Protein AF-S6UMX2-F1 (afdb_monomer_lite)

Organism: NCBI:txid1194404

pLDDT: mean 84.32, std 10.18, range [37.22, 97.81]

Secondary structure (DSSP, 8-state):
---PEEEEE-SSS-EEEEEES-SSS--EEEEEES---HHHHHHHHHHHHHHHTTS-TTTHHHHHHHHHHHHT-SS-EEEEETTTS---HHHHHHHHTT-EEEEE-TTSSEEEEEEEPTTSSEEEEEEEEEPP-SS-HHHHHHHHHHHHHHHHHHHHHHHHHHHHHHHHHHHHHTT-

Sequence (176 aa):
ARGQVVVEQMGPHAARVYRQLSDKEPLLLTGEVQQITEQLARATIYLLIDELVRFPVDEQPARLQALRIDKGFGFDMHLLALDQADLDDDQRRRIYEGDTVMALGKGGDSIRVLAGIVDTNWVLEIGPLYQMNPYPLHWLLLIALLGLCFIGLVVYLLVRRLERRVLELEAAATLI

Radius of gyration: 28.84 Å; chains: 1; bounding box: 64×44×90 Å

Foldseek 3Di:
DQQDWDWAAPDLAKIWTWTQPDPVDRDIDIDIGHGDDPVVVQVVVVVLLVVLVVDDPVCSQVVSVVCCVSVVPPWDKDKDQLVRPPDDPVRSVCQQVQHKDWDQDPVNQFIKIWHHRPPDRIIMIIDRHGRPDPDDVVVVVVVVVVVVVVVVVVVVVVVVVVVVVVVVVVVVVVVD

Structure (mmCIF, N/CA/C/O backbone):
data_AF-S6UMX2-F1
#
_entry.id   AF-S6UMX2-F1
#
loop_
_atom_site.group_PDB
_atom_site.id
_atom_site.type_symbol
_atom_site.label_atom_id
_atom_site.label_alt_id
_atom_site.label_comp_id
_atom_site.label_asym_id
_atom_site.label_entity_id
_atom_site.label_seq_id
_atom_site.pdbx_PDB_ins_code
_atom_site.Cartn_x
_atom_site.Cartn_y
_atom_site.Cartn_z
_atom_site.occupancy
_atom_site.B_iso_or_equiv
_atom_site.auth_seq_id
_atom_site.auth_comp_id
_atom_site.auth_asym_id
_atom_site.auth_atom_id
_atom_site.pdbx_PDB_model_num
ATOM 1 N N . ALA A 1 1 ? -20.836 14.382 -4.956 1.00 37.22 1 ALA A N 1
ATOM 2 C CA . ALA A 1 1 ? -19.676 14.150 -5.832 1.00 37.22 1 ALA A CA 1
ATOM 3 C C . ALA A 1 1 ? -18.559 13.599 -4.953 1.00 37.22 1 ALA A C 1
ATOM 5 O O . ALA A 1 1 ? -18.499 13.975 -3.791 1.00 37.22 1 ALA A O 1
ATOM 6 N N . ARG A 1 2 ? -17.789 12.596 -5.393 1.00 47.56 2 ARG A N 1
ATOM 7 C CA . ARG A 1 2 ? -16.783 11.971 -4.512 1.00 47.56 2 ARG A CA 1
ATOM 8 C C . ARG A 1 2 ? -15.580 12.905 -4.416 1.00 47.56 2 ARG A C 1
ATOM 10 O O . ARG A 1 2 ? -15.009 13.203 -5.456 1.00 47.56 2 ARG A O 1
ATOM 17 N N . GLY A 1 3 ? -15.213 13.331 -3.207 1.00 55.78 3 GLY A N 1
ATOM 18 C CA . GLY A 1 3 ? -13.970 14.057 -2.936 1.00 55.78 3 GLY A CA 1
ATOM 19 C C . GLY A 1 3 ? -12.772 13.219 -3.371 1.00 55.78 3 GLY A C 1
ATOM 20 O O . GLY A 1 3 ? -12.342 12.318 -2.650 1.00 55.78 3 GLY A O 1
ATOM 21 N N . GLN A 1 4 ? -12.302 13.462 -4.593 1.00 68.44 4 GLN A N 1
ATOM 22 C CA . GLN A 1 4 ? -11.241 12.692 -5.227 1.00 68.44 4 GLN A CA 1
ATOM 23 C C . GLN A 1 4 ? -9.931 12.973 -4.492 1.00 68.44 4 GLN A C 1
ATOM 25 O O . GLN A 1 4 ? -9.533 14.126 -4.327 1.00 68.44 4 GLN A O 1
ATOM 30 N N . VAL A 1 5 ? -9.283 11.911 -4.017 1.00 75.06 5 VAL A N 1
ATOM 31 C CA . VAL A 1 5 ? -7.899 11.993 -3.559 1.00 75.06 5 VAL A CA 1
ATOM 32 C C . VAL A 1 5 ? -7.032 11.972 -4.809 1.00 75.06 5 VAL A C 1
ATOM 34 O O . VAL A 1 5 ? -7.071 11.004 -5.568 1.00 75.06 5 VAL A O 1
ATOM 37 N N . VAL A 1 6 ? -6.286 13.046 -5.039 1.00 82.94 6 VAL A N 1
ATOM 38 C CA . VAL A 1 6 ? -5.332 13.136 -6.146 1.00 82.94 6 VAL A CA 1
ATOM 39 C C . VAL A 1 6 ? -3.945 12.899 -5.577 1.00 82.94 6 VAL A C 1
ATOM 41 O O . VAL A 1 6 ? -3.548 13.547 -4.611 1.00 82.94 6 VAL A O 1
ATOM 44 N N . VAL A 1 7 ? -3.221 11.951 -6.162 1.00 82.69 7 VAL A N 1
ATOM 45 C CA . VAL A 1 7 ? -1.855 11.620 -5.757 1.00 82.69 7 VAL A CA 1
ATOM 46 C C . VAL A 1 7 ? -0.917 12.002 -6.890 1.00 82.69 7 VAL A C 1
ATOM 48 O O . VAL A 1 7 ? -0.999 11.451 -7.986 1.00 82.69 7 VAL A O 1
ATOM 51 N N . GLU A 1 8 ? -0.030 12.948 -6.619 1.00 84.81 8 GLU A N 1
ATOM 52 C CA . GLU A 1 8 ? 1.032 13.377 -7.521 1.00 84.81 8 GLU A CA 1
ATOM 53 C C . GLU A 1 8 ? 2.348 12.725 -7.083 1.00 84.81 8 GLU A C 1
ATOM 55 O O . GLU A 1 8 ? 2.792 12.908 -5.950 1.00 84.81 8 GLU A O 1
ATOM 60 N N . GLN A 1 9 ? 2.978 11.935 -7.954 1.00 79.88 9 GLN A N 1
ATOM 61 C CA . GLN A 1 9 ? 4.290 11.354 -7.658 1.00 79.88 9 GLN A CA 1
ATOM 62 C C . GLN A 1 9 ? 5.383 12.406 -7.868 1.00 79.88 9 GLN A C 1
ATOM 64 O O . GLN A 1 9 ? 5.554 12.921 -8.968 1.00 79.88 9 GLN A O 1
ATOM 69 N N . MET A 1 10 ? 6.138 12.688 -6.808 1.00 79.50 10 MET A N 1
ATOM 70 C CA . MET A 1 10 ? 7.249 13.648 -6.799 1.00 79.50 10 MET A CA 1
ATOM 71 C C . MET A 1 10 ? 8.611 12.965 -7.020 1.00 79.50 10 MET A C 1
ATOM 73 O O . MET A 1 10 ? 9.604 13.630 -7.304 1.00 79.50 10 MET A O 1
ATOM 77 N N . GLY A 1 11 ? 8.677 11.637 -6.880 1.00 73.12 11 GLY A N 1
ATOM 78 C CA . GLY A 1 11 ? 9.881 10.827 -7.065 1.00 73.12 11 GLY A CA 1
ATOM 79 C C . GLY A 1 11 ? 9.603 9.333 -6.846 1.00 73.12 11 GLY A C 1
ATOM 80 O O . GLY A 1 11 ? 8.448 8.958 -6.660 1.00 73.12 11 GLY A O 1
ATOM 81 N N . PRO A 1 12 ? 10.637 8.467 -6.808 1.00 68.56 12 PRO A N 1
ATOM 82 C CA . PRO A 1 12 ? 10.462 7.010 -6.708 1.00 68.56 12 PRO A CA 1
ATOM 83 C C . PRO A 1 12 ? 9.695 6.544 -5.461 1.00 68.56 12 PRO A C 1
ATOM 85 O O . PRO A 1 12 ? 9.024 5.516 -5.493 1.00 68.56 12 PRO A O 1
ATOM 88 N N . HIS A 1 13 ? 9.802 7.298 -4.362 1.00 69.81 13 HIS A N 1
ATOM 89 C CA . HIS A 1 13 ? 9.162 6.990 -3.077 1.00 69.81 13 HIS A CA 1
ATOM 90 C C . HIS A 1 13 ? 8.400 8.178 -2.480 1.00 69.81 13 HIS A C 1
ATOM 92 O O . HIS A 1 13 ? 7.850 8.055 -1.387 1.00 69.81 13 HIS A O 1
ATOM 98 N N . ALA A 1 14 ? 8.363 9.305 -3.195 1.00 79.38 14 ALA A N 1
ATOM 99 C CA . ALA A 1 14 ? 7.775 10.543 -2.718 1.00 79.38 14 ALA A CA 1
ATOM 100 C C . ALA A 1 14 ? 6.485 10.852 -3.477 1.00 79.38 14 ALA A C 1
ATOM 102 O O . ALA A 1 14 ? 6.454 10.814 -4.709 1.00 79.38 14 ALA A O 1
ATOM 103 N N . ALA A 1 15 ? 5.433 11.200 -2.749 1.00 83.00 15 ALA A N 1
ATOM 104 C CA . ALA A 1 15 ? 4.148 11.571 -3.309 1.00 83.00 15 ALA A CA 1
ATOM 105 C C . ALA A 1 15 ? 3.546 12.750 -2.548 1.00 83.00 15 ALA A C 1
ATOM 107 O O . ALA A 1 15 ? 3.663 12.850 -1.327 1.00 83.00 15 ALA A O 1
ATOM 108 N N . ARG A 1 16 ? 2.858 13.628 -3.269 1.00 87.00 16 ARG A N 1
ATOM 109 C CA . ARG A 1 16 ? 2.015 14.665 -2.695 1.00 87.00 16 ARG A CA 1
ATOM 110 C C . ARG A 1 16 ? 0.559 14.259 -2.869 1.00 87.00 16 ARG A C 1
ATOM 112 O O . ARG A 1 16 ? 0.119 13.900 -3.957 1.00 87.00 16 ARG A O 1
ATOM 119 N N . VAL A 1 17 ? -0.172 14.259 -1.767 1.00 87.06 17 VAL A N 1
ATOM 120 C CA . VAL A 1 17 ? -1.557 13.811 -1.687 1.00 87.06 17 VAL A CA 1
ATOM 121 C C . VAL A 1 17 ? -2.433 15.029 -1.467 1.00 87.06 17 VAL A C 1
ATOM 123 O O . VAL A 1 17 ? -2.252 15.760 -0.495 1.00 87.06 17 VAL A O 1
ATOM 126 N N . TYR A 1 18 ? -3.400 15.221 -2.352 1.00 87.94 18 TYR A N 1
ATOM 127 C CA . TYR A 1 18 ? -4.389 16.282 -2.275 1.00 87.94 18 TYR A CA 1
ATOM 128 C C . TYR A 1 18 ? -5.759 15.690 -1.980 1.00 87.94 18 TYR A C 1
ATOM 130 O O . TYR A 1 18 ? -6.193 14.739 -2.633 1.00 87.94 18 TYR A O 1
ATOM 138 N N . ARG A 1 19 ? -6.468 16.277 -1.019 1.00 85.06 19 ARG A N 1
ATOM 139 C CA . ARG A 1 19 ? -7.858 15.937 -0.725 1.00 85.06 19 ARG A CA 1
ATOM 140 C C . ARG A 1 19 ? -8.684 17.200 -0.564 1.00 85.06 19 ARG A C 1
ATOM 142 O O . ARG A 1 19 ? -8.399 18.033 0.292 1.00 85.06 19 ARG A O 1
ATOM 149 N N . GLN A 1 20 ? -9.748 17.303 -1.348 1.00 83.62 20 GLN A N 1
ATOM 150 C CA . GLN A 1 20 ? -10.732 18.364 -1.186 1.00 83.62 20 GLN A CA 1
ATOM 151 C C . GLN A 1 20 ? -11.613 18.094 0.039 1.00 83.62 20 GLN A C 1
ATOM 153 O O . GLN A 1 20 ? -12.141 16.991 0.203 1.00 83.62 20 GLN A O 1
ATOM 158 N N . LEU A 1 21 ? -11.746 19.096 0.911 1.00 79.62 21 LEU A N 1
ATOM 159 C CA . LEU A 1 21 ? -12.552 19.005 2.134 1.00 79.62 21 LEU A CA 1
ATOM 160 C C . LEU A 1 21 ? -14.033 19.304 1.900 1.00 79.62 21 LEU A C 1
ATOM 162 O O . LEU A 1 21 ? -14.888 18.747 2.584 1.00 79.62 21 LEU A O 1
ATOM 166 N N . SER A 1 22 ? -14.338 20.187 0.953 1.00 73.44 22 SER A N 1
ATOM 167 C CA . SER A 1 22 ? -15.698 20.636 0.677 1.00 73.44 22 SER A CA 1
ATOM 168 C C . SER A 1 22 ? -15.877 20.914 -0.810 1.00 73.44 22 SER A C 1
ATOM 170 O O . SER A 1 22 ? -15.015 21.520 -1.441 1.00 73.44 22 SER A O 1
ATOM 172 N N . ASP A 1 23 ? -17.026 20.523 -1.361 1.00 71.69 23 ASP A N 1
ATOM 173 C CA . ASP A 1 23 ? -17.427 20.909 -2.722 1.00 71.69 23 ASP A CA 1
ATOM 174 C C . ASP A 1 23 ? -17.759 22.415 -2.803 1.00 71.69 23 ASP A C 1
ATOM 176 O O . ASP A 1 23 ? -17.776 22.991 -3.888 1.00 71.69 23 ASP A O 1
ATOM 180 N N . LYS A 1 24 ? -18.044 23.059 -1.658 1.00 72.94 24 LYS A N 1
ATOM 181 C CA . LYS A 1 24 ? -18.497 24.459 -1.584 1.00 72.94 24 LYS A CA 1
ATOM 182 C C . LYS A 1 24 ? -17.366 25.464 -1.393 1.00 72.94 24 LYS A C 1
ATOM 184 O O . LYS A 1 24 ? -17.514 26.615 -1.787 1.00 72.94 24 LYS A O 1
ATOM 189 N N . GLU A 1 25 ? -16.262 25.044 -0.785 1.00 74.56 25 GLU A N 1
ATOM 190 C CA . GLU A 1 25 ? -15.112 25.902 -0.508 1.00 74.56 25 GLU A CA 1
ATOM 191 C C . GLU A 1 25 ? -13.845 25.229 -1.043 1.00 74.56 25 GLU A C 1
ATOM 193 O O . GLU A 1 25 ? -13.663 24.031 -0.814 1.00 74.56 25 GLU A O 1
ATOM 198 N N . PRO A 1 26 ? -12.946 25.958 -1.729 1.00 75.00 26 PRO A N 1
ATOM 199 C CA . PRO A 1 26 ? -11.743 25.392 -2.338 1.00 75.00 26 PRO A CA 1
ATOM 200 C C . PRO A 1 26 ? -10.645 25.103 -1.294 1.00 75.00 26 PRO A C 1
ATOM 202 O O . PRO A 1 26 ? -9.480 25.441 -1.494 1.00 75.00 26 PRO A O 1
ATOM 205 N N . LEU A 1 27 ? -11.000 24.500 -0.155 1.00 81.38 27 LEU A N 1
ATOM 206 C CA . LEU A 1 27 ? -10.036 24.054 0.845 1.00 81.38 27 LEU A CA 1
ATOM 207 C C . LEU A 1 27 ? -9.506 22.667 0.472 1.00 81.38 27 LEU A C 1
ATOM 209 O O . LEU A 1 27 ? -10.247 21.678 0.418 1.00 81.38 27 LEU A O 1
ATOM 213 N N . LEU A 1 28 ? -8.195 22.614 0.245 1.00 84.62 28 LEU A N 1
ATOM 214 C CA . LEU A 1 28 ? -7.440 21.402 -0.044 1.00 84.62 28 LEU A CA 1
ATOM 215 C C . LEU A 1 28 ? -6.559 21.050 1.155 1.00 84.62 28 LEU A C 1
ATOM 217 O O . LEU A 1 28 ? -5.717 21.843 1.574 1.00 84.62 28 LEU A O 1
ATOM 221 N N . LEU A 1 29 ? -6.708 19.832 1.667 1.00 87.44 29 LEU A N 1
ATOM 222 C CA . LEU A 1 29 ? -5.677 19.212 2.487 1.00 87.44 29 LEU A CA 1
ATOM 223 C C . LEU A 1 29 ? -4.575 18.713 1.564 1.00 87.44 29 LEU A C 1
ATOM 225 O O . LEU A 1 29 ? -4.839 17.942 0.642 1.00 87.44 29 LEU A O 1
ATOM 229 N N . THR A 1 30 ? -3.352 19.156 1.832 1.00 88.06 30 THR A N 1
ATOM 230 C CA . THR A 1 30 ? -2.154 18.691 1.135 1.00 88.06 30 THR A CA 1
ATOM 231 C C . THR A 1 30 ? -1.270 17.969 2.137 1.00 88.06 30 THR A C 1
ATOM 233 O O . THR A 1 30 ? -0.948 18.521 3.186 1.00 88.06 30 THR A O 1
ATOM 236 N N . GLY A 1 31 ? -0.894 16.737 1.821 1.00 86.88 31 GLY A N 1
ATOM 237 C CA . GLY A 1 31 ? 0.080 15.960 2.576 1.00 86.88 31 GLY A CA 1
ATOM 238 C C . GLY A 1 31 ? 1.257 15.600 1.685 1.00 86.88 31 GLY A C 1
ATOM 239 O O . GLY A 1 31 ? 1.067 15.233 0.529 1.00 86.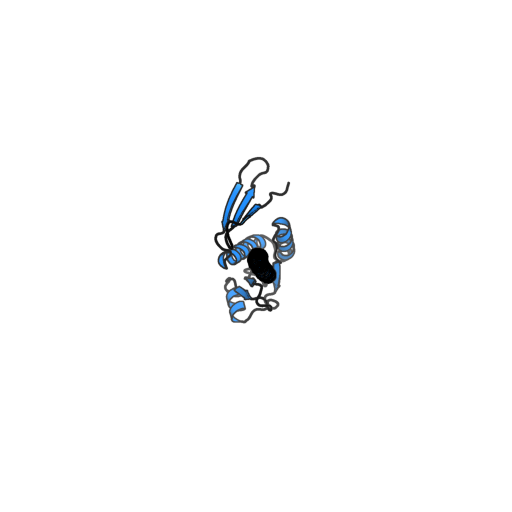88 31 GLY A O 1
ATOM 240 N N . GLU A 1 32 ? 2.470 15.688 2.214 1.00 84.94 32 GLU A N 1
ATOM 241 C CA . GLU A 1 32 ? 3.664 15.190 1.537 1.00 84.94 32 GLU A CA 1
ATOM 242 C C . GLU A 1 32 ? 4.122 13.901 2.203 1.00 84.94 32 GLU A C 1
ATOM 244 O O . GLU A 1 32 ? 4.384 13.854 3.403 1.00 84.94 32 GLU A O 1
ATOM 249 N N . VAL A 1 33 ? 4.224 12.847 1.406 1.00 82.81 33 VAL A N 1
ATOM 250 C CA . VAL A 1 33 ? 4.772 11.559 1.806 1.00 82.81 33 VAL A CA 1
ATOM 251 C C . VAL A 1 33 ? 6.141 11.465 1.156 1.00 82.81 33 VAL A C 1
ATOM 253 O O . VAL A 1 33 ? 6.229 11.324 -0.056 1.00 82.81 33 VAL A O 1
ATOM 256 N N . GLN A 1 34 ? 7.215 11.586 1.935 1.00 74.19 34 GLN A N 1
ATOM 257 C CA . GLN A 1 34 ? 8.584 11.517 1.400 1.00 74.19 34 GLN A CA 1
ATOM 258 C C . GLN A 1 34 ? 9.021 10.077 1.107 1.00 74.19 34 GLN A C 1
ATOM 260 O O . GLN A 1 34 ? 9.791 9.838 0.179 1.00 74.19 34 GLN A O 1
ATOM 265 N N . GLN A 1 35 ? 8.530 9.130 1.909 1.00 72.44 35 GLN A N 1
ATOM 266 C CA . GLN A 1 35 ? 8.800 7.708 1.769 1.00 72.44 35 GLN A CA 1
ATOM 267 C C . GLN A 1 35 ? 7.634 6.900 2.346 1.00 72.44 35 GLN A C 1
ATOM 269 O O . GLN A 1 35 ? 7.102 7.230 3.408 1.00 72.44 35 GLN A O 1
ATOM 274 N N . ILE A 1 36 ? 7.265 5.811 1.671 1.00 72.06 36 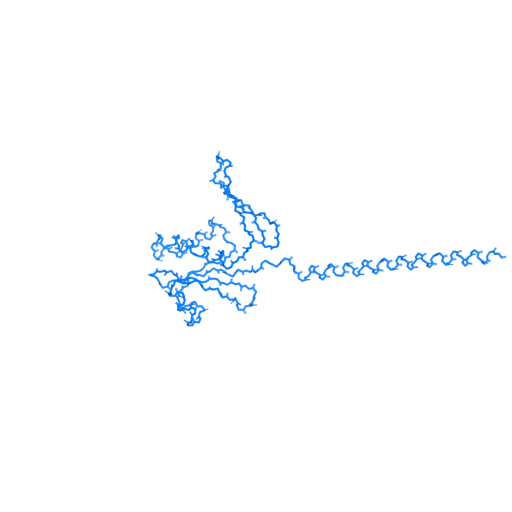ILE A N 1
ATOM 275 C CA . ILE A 1 36 ? 6.380 4.790 2.237 1.00 72.06 36 ILE A CA 1
ATOM 276 C C . ILE A 1 36 ? 7.228 3.932 3.181 1.00 72.06 36 ILE A C 1
ATOM 278 O O . ILE A 1 36 ? 8.099 3.184 2.740 1.00 72.06 36 ILE A O 1
ATOM 282 N N . THR A 1 37 ? 7.016 4.092 4.485 1.00 78.06 37 THR A N 1
ATOM 283 C CA . THR A 1 37 ? 7.779 3.414 5.545 1.00 78.06 37 THR A CA 1
ATOM 284 C C . THR A 1 37 ? 6.881 2.493 6.366 1.00 78.06 37 THR A C 1
ATOM 286 O O . THR A 1 37 ? 5.654 2.601 6.317 1.00 78.06 37 THR A O 1
ATOM 289 N N . GLU A 1 38 ? 7.488 1.630 7.187 1.00 82.50 38 GLU A N 1
ATOM 290 C CA . GLU A 1 38 ? 6.765 0.883 8.229 1.00 82.50 38 GLU A CA 1
ATOM 291 C C . GLU A 1 38 ? 5.900 1.819 9.084 1.00 82.50 38 GLU A C 1
ATOM 293 O O . GLU A 1 38 ? 4.762 1.491 9.399 1.00 82.50 38 GLU A O 1
ATOM 298 N N . GLN A 1 39 ? 6.408 3.009 9.413 1.00 84.69 39 GLN A N 1
ATOM 299 C CA . GLN A 1 39 ? 5.704 3.969 10.264 1.00 84.69 39 GLN A CA 1
ATOM 300 C C . GLN A 1 39 ? 4.384 4.431 9.645 1.00 84.69 39 GLN A C 1
ATOM 302 O O . GLN A 1 39 ? 3.403 4.603 10.362 1.00 84.69 39 GLN A O 1
ATOM 307 N N . LEU A 1 40 ? 4.324 4.573 8.317 1.00 86.19 40 LEU A N 1
ATOM 308 C CA . LEU A 1 40 ? 3.077 4.900 7.629 1.00 86.19 40 LEU A CA 1
ATOM 309 C C . LEU A 1 40 ? 2.069 3.749 7.728 1.00 86.19 40 LEU A C 1
ATOM 311 O O . LEU A 1 40 ? 0.891 3.988 7.995 1.00 86.19 40 LEU A O 1
ATOM 315 N N . ALA A 1 41 ? 2.520 2.506 7.550 1.00 86.06 41 ALA A N 1
ATOM 316 C CA . ALA A 1 41 ? 1.651 1.339 7.672 1.00 86.06 41 ALA A CA 1
ATOM 317 C C . ALA A 1 41 ? 1.155 1.152 9.117 1.00 86.06 41 ALA A C 1
ATOM 319 O O . ALA A 1 41 ? -0.038 0.951 9.337 1.00 86.06 41 ALA A O 1
ATOM 320 N N . ARG A 1 42 ? 2.046 1.330 10.099 1.00 87.94 42 ARG A N 1
ATOM 321 C CA . ARG A 1 42 ? 1.750 1.334 11.538 1.00 87.94 42 ARG A CA 1
ATOM 322 C C . ARG A 1 42 ? 0.746 2.429 11.913 1.00 87.94 42 ARG A C 1
ATOM 324 O O . ARG A 1 42 ? -0.238 2.167 12.594 1.00 87.94 42 ARG A O 1
ATOM 331 N N . ALA A 1 43 ? 0.943 3.654 11.434 1.00 89.88 43 ALA A N 1
ATOM 332 C CA . ALA A 1 43 ? -0.011 4.737 11.662 1.00 89.88 43 ALA A CA 1
ATOM 333 C C . ALA A 1 43 ? -1.374 4.430 11.024 1.00 89.88 43 ALA A C 1
ATOM 335 O O . ALA A 1 43 ? -2.411 4.643 11.645 1.00 89.88 43 ALA A O 1
ATOM 336 N N . THR A 1 44 ? -1.376 3.881 9.805 1.00 90.81 44 THR A N 1
ATOM 337 C CA . THR A 1 44 ? -2.609 3.517 9.094 1.00 90.81 44 THR A CA 1
ATOM 338 C C . THR A 1 44 ? -3.396 2.458 9.858 1.00 90.81 44 THR A C 1
ATOM 340 O O . THR A 1 44 ? -4.594 2.633 10.064 1.00 90.81 44 THR A O 1
ATOM 343 N N . ILE A 1 45 ? -2.739 1.388 10.317 1.00 91.75 45 ILE A N 1
ATOM 344 C CA . ILE A 1 45 ? -3.422 0.320 11.048 1.00 91.75 45 ILE A CA 1
ATOM 345 C C . ILE A 1 45 ? -3.953 0.810 12.400 1.00 91.75 45 ILE A C 1
ATOM 347 O O . ILE A 1 45 ? -5.083 0.486 12.744 1.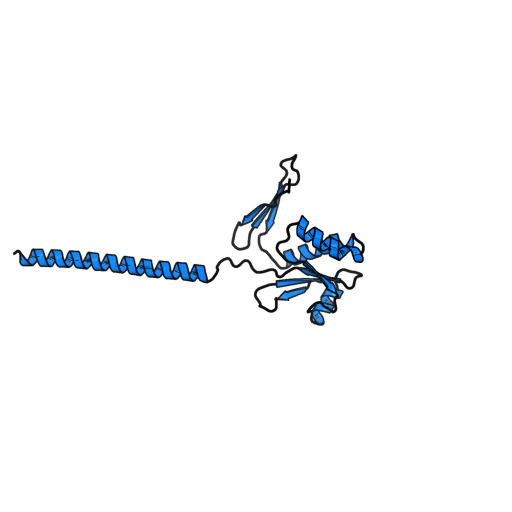00 91.75 45 ILE A O 1
ATOM 351 N N . TYR A 1 46 ? -3.223 1.674 13.116 1.00 91.44 46 TYR A N 1
ATOM 352 C CA . TYR A 1 46 ? -3.730 2.264 14.358 1.00 91.44 46 TYR A CA 1
ATOM 353 C C . TYR A 1 46 ? -4.946 3.164 14.140 1.00 91.44 46 TYR A C 1
ATOM 355 O O . TYR A 1 46 ? -5.896 3.087 14.912 1.00 91.44 46 TYR A O 1
ATOM 363 N N . LEU A 1 47 ? -4.962 3.973 13.077 1.00 92.75 47 LEU A N 1
ATOM 364 C CA . LEU A 1 47 ? -6.133 4.787 12.736 1.00 92.75 47 LEU A CA 1
ATOM 365 C C . LEU A 1 47 ? -7.345 3.924 12.360 1.00 92.75 47 LEU A C 1
ATOM 367 O O . LEU A 1 47 ? -8.473 4.273 12.695 1.00 92.75 47 LEU A O 1
ATOM 371 N N . LEU A 1 48 ? -7.124 2.795 11.681 1.00 93.38 48 LEU A N 1
ATOM 372 C CA . LEU A 1 48 ? -8.189 1.837 11.384 1.00 93.38 48 LEU A CA 1
ATOM 373 C C . LEU A 1 48 ? -8.730 1.194 12.664 1.00 93.38 48 LEU A C 1
ATOM 375 O O . LEU A 1 48 ? -9.943 1.109 12.824 1.00 93.38 48 LEU A O 1
ATOM 379 N N . ILE A 1 49 ? -7.854 0.783 13.584 1.00 92.75 49 ILE A N 1
ATOM 380 C CA . ILE A 1 49 ? -8.260 0.219 14.878 1.00 92.75 49 ILE A CA 1
ATOM 381 C C . ILE A 1 49 ? -9.047 1.250 15.694 1.00 92.75 49 ILE A C 1
ATOM 383 O O . ILE A 1 49 ? -10.117 0.918 16.196 1.00 92.75 49 ILE A O 1
ATOM 387 N N . ASP A 1 50 ? -8.574 2.497 15.780 1.00 92.75 50 ASP A N 1
ATOM 388 C CA . ASP A 1 50 ? -9.269 3.571 16.503 1.00 92.75 50 ASP A CA 1
ATOM 389 C C . ASP A 1 50 ? -10.672 3.845 15.939 1.00 92.75 50 ASP A C 1
ATOM 391 O O . ASP A 1 50 ? -11.607 4.131 16.686 1.00 92.75 50 ASP A O 1
ATOM 395 N N . GLU A 1 51 ? -10.852 3.717 14.624 1.00 92.31 51 GLU A N 1
ATOM 396 C CA . GLU A 1 51 ? -12.172 3.825 14.002 1.00 92.31 51 GLU A CA 1
ATOM 397 C C . GLU A 1 51 ? -13.049 2.593 14.289 1.00 92.31 51 GLU A C 1
ATOM 399 O O . GLU A 1 51 ? -14.247 2.739 14.525 1.00 92.31 51 GLU A O 1
ATOM 404 N N . LEU A 1 52 ? -12.481 1.382 14.301 1.00 92.19 52 LEU A N 1
ATOM 405 C CA . LEU A 1 52 ? -13.224 0.138 14.542 1.00 92.19 52 LEU A CA 1
ATOM 406 C C . LEU A 1 52 ? -13.683 -0.016 15.996 1.00 92.19 52 LEU A C 1
ATOM 408 O O . LEU A 1 52 ? -14.811 -0.446 16.228 1.00 92.19 52 LEU A O 1
ATOM 412 N N . VAL A 1 53 ? -12.849 0.363 16.969 1.00 92.12 53 VAL A N 1
ATOM 413 C CA . VAL A 1 53 ? -13.141 0.238 18.413 1.00 92.12 53 VAL A CA 1
ATOM 414 C C . VAL A 1 53 ? -14.333 1.104 18.845 1.00 92.12 53 VAL A C 1
ATOM 416 O O . VAL A 1 53 ? -14.957 0.846 19.871 1.00 92.12 53 VAL A O 1
ATOM 419 N N . ARG A 1 54 ? -14.725 2.093 18.033 1.00 92.38 54 ARG A N 1
ATOM 420 C CA . ARG A 1 54 ? -15.935 2.908 18.252 1.00 92.38 54 ARG A CA 1
ATOM 421 C C . ARG A 1 54 ? -17.237 2.122 18.074 1.00 92.38 54 ARG A C 1
ATOM 423 O O . ARG A 1 54 ? -18.294 2.636 18.437 1.00 92.38 54 ARG A O 1
ATOM 430 N N . PHE A 1 55 ? -17.171 0.918 17.508 1.00 92.06 55 PHE A N 1
ATOM 431 C CA . PHE A 1 55 ? -18.321 0.073 17.206 1.00 92.06 55 PHE A CA 1
ATOM 432 C C . PHE A 1 55 ? -18.277 -1.249 17.992 1.00 92.06 55 PHE A C 1
ATOM 434 O O . PHE A 1 55 ? -17.190 -1.745 18.314 1.00 92.06 55 PHE A O 1
ATOM 441 N N . PRO A 1 56 ? -19.447 -1.856 18.266 1.00 91.94 56 PRO A N 1
ATOM 442 C CA . PRO A 1 56 ? -19.536 -3.201 18.827 1.00 91.94 56 PRO A CA 1
ATOM 443 C C . PRO A 1 56 ? -18.745 -4.233 18.012 1.00 91.94 56 PRO A C 1
ATOM 445 O O . PRO A 1 56 ? -18.668 -4.150 16.785 1.00 91.94 56 PRO A O 1
ATOM 448 N N . VAL A 1 57 ? -18.157 -5.217 18.699 1.00 89.44 57 VAL A N 1
ATOM 449 C CA . VAL A 1 57 ? -17.227 -6.211 18.124 1.00 89.44 57 VAL A CA 1
ATOM 450 C C . VAL A 1 57 ? -17.843 -7.010 16.969 1.00 89.44 57 VAL A C 1
ATOM 452 O O . VAL A 1 57 ? -17.151 -7.359 16.015 1.00 89.44 57 VAL A O 1
ATOM 455 N N . ASP A 1 58 ? -19.142 -7.281 17.033 1.00 91.12 58 ASP A N 1
ATOM 456 C CA . ASP A 1 58 ? -19.923 -7.983 16.014 1.00 91.12 58 ASP A CA 1
ATOM 457 C C . ASP A 1 58 ? -20.131 -7.160 14.732 1.00 91.12 58 ASP A C 1
ATOM 459 O O . ASP A 1 58 ? -20.245 -7.729 13.645 1.00 91.12 58 ASP A O 1
ATOM 463 N N . GLU A 1 59 ? -20.105 -5.829 14.825 1.00 93.25 59 GLU A N 1
ATOM 464 C CA . GLU A 1 59 ? -20.240 -4.935 13.672 1.00 93.25 59 GLU A CA 1
ATOM 465 C C . GLU A 1 59 ? -18.899 -4.652 12.974 1.00 93.25 59 GLU A C 1
ATOM 467 O O . GLU A 1 59 ? -18.874 -4.317 11.783 1.00 93.25 59 GLU A O 1
ATOM 472 N N . GLN A 1 60 ? -17.771 -4.807 13.678 1.00 92.38 60 GLN A N 1
ATOM 473 C CA . GLN A 1 60 ? -16.436 -4.437 13.186 1.00 92.38 60 GLN A CA 1
ATOM 474 C C . GLN A 1 60 ? -16.074 -5.032 11.810 1.00 92.38 60 GLN A C 1
ATOM 476 O O . GLN A 1 60 ? -15.579 -4.276 10.967 1.00 92.38 60 GLN A O 1
ATOM 481 N N . PRO A 1 61 ? -16.360 -6.313 11.490 1.00 91.88 61 PRO A N 1
ATOM 482 C CA . PRO A 1 61 ? -16.071 -6.864 10.162 1.00 91.88 61 PRO A CA 1
ATOM 483 C C . PRO A 1 61 ? -16.812 -6.152 9.028 1.00 91.88 61 PRO A C 1
ATOM 485 O O . PRO A 1 61 ? -16.222 -5.849 7.987 1.00 91.88 61 PRO A O 1
ATOM 488 N N . ALA A 1 62 ? -18.093 -5.834 9.229 1.00 92.56 62 ALA A N 1
ATOM 489 C CA . ALA A 1 62 ? -18.885 -5.117 8.236 1.00 92.56 62 ALA A CA 1
ATOM 490 C C . ALA A 1 62 ? -18.398 -3.667 8.083 1.00 92.56 62 ALA A C 1
ATOM 492 O O . ALA A 1 62 ? -18.303 -3.147 6.966 1.00 92.56 62 ALA A O 1
ATOM 493 N N . ARG A 1 63 ? -18.024 -3.024 9.197 1.00 93.06 63 ARG A N 1
ATOM 494 C CA . ARG A 1 63 ? -17.462 -1.665 9.213 1.00 93.06 63 ARG A CA 1
ATOM 495 C C . ARG A 1 63 ? -16.115 -1.587 8.499 1.00 93.06 63 ARG A C 1
ATOM 497 O O . ARG A 1 63 ? -15.915 -0.663 7.713 1.00 93.06 63 ARG A O 1
ATOM 504 N N . LEU A 1 64 ? -15.230 -2.566 8.690 1.00 94.25 64 LEU A N 1
ATOM 505 C CA . LEU A 1 64 ? -13.941 -2.623 7.997 1.00 94.25 64 LEU A CA 1
ATOM 506 C C . LEU A 1 64 ? -14.119 -2.712 6.476 1.00 94.25 64 LEU A C 1
ATOM 508 O O . LEU A 1 64 ? -13.459 -1.992 5.725 1.00 94.25 64 LEU A O 1
ATOM 512 N N . GLN A 1 65 ? -15.051 -3.547 6.007 1.00 92.25 65 GLN A N 1
ATOM 513 C CA . GLN A 1 65 ? -15.353 -3.646 4.577 1.00 92.25 65 GLN A CA 1
ATOM 514 C C . GLN A 1 65 ? -15.930 -2.340 4.020 1.00 92.25 65 GLN A C 1
ATOM 516 O O . GLN A 1 65 ? -15.533 -1.905 2.936 1.00 92.25 65 GLN A O 1
ATOM 521 N N . ALA A 1 66 ? -16.823 -1.685 4.768 1.00 92.31 66 ALA A N 1
ATOM 522 C CA . ALA A 1 66 ? -17.358 -0.383 4.390 1.00 92.31 66 ALA A CA 1
ATOM 523 C C . ALA A 1 66 ? -16.250 0.680 4.301 1.00 92.31 66 ALA A C 1
ATOM 525 O O . ALA A 1 66 ? -16.204 1.422 3.321 1.00 92.31 66 ALA A O 1
ATOM 526 N N . LEU A 1 67 ? -15.317 0.709 5.260 1.00 92.25 67 LEU A N 1
ATOM 527 C CA . LEU A 1 67 ? -14.151 1.600 5.249 1.00 92.25 67 LEU A CA 1
ATOM 528 C C . LEU A 1 67 ? -13.248 1.351 4.040 1.00 92.25 67 LEU A C 1
ATOM 530 O O . LEU A 1 67 ? -12.820 2.312 3.401 1.00 92.25 67 LEU A O 1
ATOM 534 N N . ARG A 1 68 ? -13.006 0.082 3.681 1.00 90.31 68 ARG A N 1
ATOM 535 C CA . ARG A 1 68 ? -12.239 -0.283 2.479 1.00 90.31 68 ARG A CA 1
ATOM 536 C C . ARG A 1 68 ? -12.808 0.378 1.229 1.00 90.31 68 ARG A C 1
ATOM 538 O O . ARG A 1 68 ? -12.068 0.987 0.459 1.00 90.31 68 ARG A O 1
ATOM 545 N N . ILE A 1 69 ? -14.126 0.277 1.056 1.00 88.44 69 ILE A N 1
ATOM 546 C CA . ILE A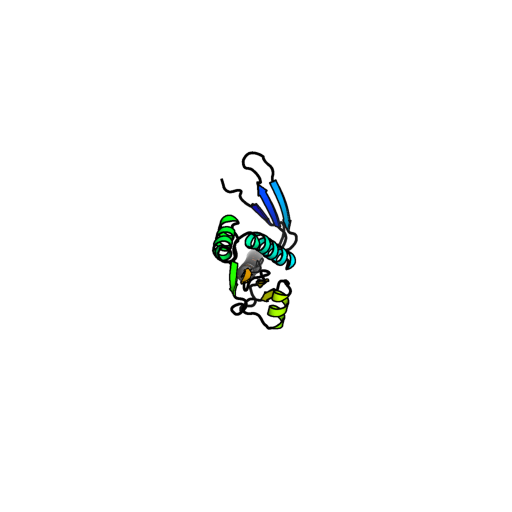 1 69 ? -14.836 0.778 -0.124 1.00 88.44 69 ILE A CA 1
ATOM 547 C C . ILE A 1 69 ? -14.953 2.307 -0.093 1.00 88.44 69 ILE A C 1
ATOM 549 O O . ILE A 1 69 ? -14.680 2.956 -1.100 1.00 88.44 69 ILE A O 1
ATOM 553 N N . ASP A 1 70 ? -15.338 2.888 1.047 1.00 88.06 70 ASP A N 1
ATOM 554 C CA . ASP A 1 70 ? -15.546 4.334 1.197 1.00 88.06 70 ASP A CA 1
ATOM 555 C C . ASP A 1 70 ? -14.243 5.124 1.037 1.00 88.06 70 ASP A C 1
ATOM 557 O O . ASP A 1 70 ? -14.203 6.145 0.347 1.00 88.06 70 ASP A O 1
ATOM 561 N N . LYS A 1 71 ? -13.154 4.640 1.646 1.00 86.19 71 LYS A N 1
ATOM 562 C CA . LYS A 1 71 ? -11.842 5.297 1.580 1.00 86.19 71 LYS A CA 1
ATOM 563 C C . LYS A 1 71 ? -11.028 4.908 0.350 1.00 86.19 71 LYS A C 1
ATOM 565 O O . LYS A 1 71 ? -10.029 5.567 0.077 1.00 86.19 71 LYS A O 1
ATOM 570 N N . GLY A 1 72 ? -11.464 3.899 -0.406 1.00 84.62 72 GLY A N 1
ATOM 571 C CA . GLY A 1 72 ? -10.798 3.462 -1.631 1.00 84.62 72 GLY A CA 1
ATOM 572 C C . GLY A 1 72 ? -9.424 2.847 -1.376 1.00 84.62 72 GLY A C 1
ATOM 573 O O . GLY A 1 72 ? -8.491 3.104 -2.135 1.00 84.62 72 GLY A O 1
ATOM 574 N N . PHE A 1 73 ? -9.279 2.067 -0.301 1.00 87.38 73 PHE A N 1
ATOM 575 C CA . PHE A 1 73 ? -8.031 1.359 -0.028 1.00 87.38 73 PHE A CA 1
ATOM 576 C C . PHE A 1 73 ? -7.752 0.335 -1.139 1.00 87.38 73 PHE A C 1
ATOM 578 O O . PHE A 1 73 ? -8.599 -0.498 -1.456 1.00 87.38 73 PHE A O 1
ATOM 585 N N . GLY A 1 74 ? -6.559 0.415 -1.737 1.00 84.12 74 GLY A N 1
ATOM 586 C CA . GLY A 1 74 ? -6.123 -0.444 -2.848 1.00 84.12 74 GLY A CA 1
ATOM 587 C C . GLY A 1 74 ? -5.517 -1.785 -2.423 1.00 84.12 74 GLY A C 1
ATOM 588 O O . GLY A 1 74 ? -4.906 -2.457 -3.245 1.00 84.12 74 GLY A O 1
ATOM 589 N N . PHE A 1 75 ? -5.641 -2.143 -1.148 1.00 87.19 75 PHE A N 1
ATOM 590 C CA . PHE A 1 75 ? -5.144 -3.382 -0.559 1.00 87.19 75 PHE A CA 1
ATOM 591 C C . PHE A 1 75 ? -6.253 -4.049 0.252 1.00 87.19 75 PHE A C 1
ATOM 593 O O . PHE A 1 75 ? -7.234 -3.403 0.644 1.00 87.19 75 PHE A O 1
ATOM 600 N N . ASP A 1 76 ? -6.096 -5.344 0.497 1.00 88.94 76 ASP A N 1
ATOM 601 C CA . ASP A 1 76 ? -7.059 -6.097 1.282 1.00 88.94 76 ASP A CA 1
ATOM 602 C C . ASP A 1 76 ? -6.894 -5.829 2.782 1.00 88.94 76 ASP A C 1
ATOM 604 O O . ASP A 1 76 ? -5.825 -5.454 3.275 1.00 88.94 76 ASP A O 1
ATOM 608 N N . MET A 1 77 ? -8.013 -5.938 3.496 1.00 92.88 77 MET A N 1
ATOM 609 C CA . MET A 1 77 ? -8.092 -5.714 4.935 1.00 92.88 77 MET A CA 1
ATOM 610 C C . MET A 1 77 ? -8.971 -6.794 5.547 1.00 92.88 77 MET A C 1
ATOM 612 O O . MET A 1 77 ? -10.125 -6.961 5.136 1.00 92.88 77 MET A O 1
ATOM 616 N N . HIS A 1 78 ? -8.435 -7.504 6.533 1.00 91.94 78 HIS A N 1
ATOM 617 C CA . HIS A 1 78 ? -9.094 -8.645 7.153 1.00 91.94 78 HIS A CA 1
ATOM 618 C C . HIS A 1 78 ? -9.028 -8.555 8.674 1.00 91.94 78 HIS A C 1
ATOM 620 O O . HIS A 1 78 ? -8.005 -8.177 9.236 1.00 91.94 78 HIS A O 1
ATOM 626 N N . LEU A 1 79 ? -10.123 -8.934 9.336 1.00 92.88 79 LEU A N 1
ATOM 627 C CA . LEU A 1 79 ? -10.108 -9.270 10.756 1.00 92.88 79 LEU A CA 1
ATOM 628 C C . LEU A 1 79 ? -9.964 -10.781 10.864 1.00 92.88 79 LEU A C 1
ATOM 630 O O . LEU A 1 79 ? -10.823 -11.527 10.393 1.00 92.88 79 LEU A O 1
ATOM 634 N N . LEU A 1 80 ? -8.858 -11.212 11.450 1.00 91.81 80 LEU A N 1
ATOM 635 C CA . LEU A 1 80 ? -8.539 -12.608 11.694 1.00 91.81 80 LEU A CA 1
ATOM 636 C C . LEU A 1 80 ? -8.617 -12.871 13.189 1.00 91.81 80 LEU A C 1
ATOM 638 O O . LEU A 1 80 ? -8.251 -12.017 13.994 1.00 91.81 80 LEU A O 1
ATOM 642 N N . ALA A 1 81 ? -9.083 -14.052 13.572 1.00 89.19 81 ALA A N 1
ATOM 643 C CA . ALA A 1 81 ? -8.886 -14.493 14.942 1.00 89.19 81 ALA A CA 1
ATOM 644 C C . ALA A 1 81 ? -7.381 -14.716 15.178 1.00 89.19 81 ALA A C 1
ATOM 646 O O . ALA A 1 81 ? -6.660 -15.121 14.262 1.00 89.19 81 ALA A O 1
ATOM 647 N N . LEU A 1 82 ? -6.893 -14.431 16.385 1.00 85.81 82 LEU A N 1
ATOM 648 C CA . LEU A 1 82 ? -5.459 -14.494 16.689 1.00 85.81 82 LEU A CA 1
ATOM 649 C C . LEU A 1 82 ? -4.824 -15.870 16.410 1.00 85.81 82 LEU A C 1
ATOM 651 O O . LEU A 1 82 ? -3.654 -15.947 16.048 1.00 85.81 82 LEU A O 1
ATOM 655 N N . ASP A 1 83 ? -5.594 -16.945 16.551 1.00 86.00 83 ASP A N 1
ATOM 656 C CA . ASP A 1 83 ? -5.198 -18.326 16.260 1.00 86.00 83 ASP A CA 1
ATOM 657 C C . ASP A 1 83 ? -5.139 -18.651 14.757 1.00 86.00 83 ASP A C 1
ATOM 659 O O . ASP A 1 83 ? -4.463 -19.595 14.353 1.00 86.00 83 ASP A O 1
ATOM 663 N N . GLN A 1 84 ? -5.833 -17.873 13.927 1.00 87.06 84 GLN A N 1
ATOM 664 C CA . GLN A 1 84 ? -5.847 -18.007 12.467 1.00 87.06 84 GLN A CA 1
ATOM 665 C C . GLN A 1 84 ? -4.805 -17.117 11.787 1.00 87.06 84 GLN A C 1
ATOM 667 O O . GLN A 1 84 ? -4.498 -17.315 10.609 1.00 87.06 84 GLN A O 1
ATOM 672 N N . ALA A 1 85 ? -4.270 -16.134 12.508 1.00 84.88 85 ALA A N 1
ATOM 673 C CA . ALA A 1 85 ? -3.195 -15.295 12.019 1.00 84.88 85 ALA A CA 1
ATOM 674 C C . ALA A 1 85 ? -1.894 -16.114 11.937 1.00 84.88 85 ALA A C 1
ATOM 676 O O . ALA A 1 85 ? -1.477 -16.754 12.902 1.00 84.88 85 ALA A O 1
ATOM 677 N N . ASP A 1 86 ? -1.253 -16.090 10.766 1.00 85.38 86 ASP A N 1
ATOM 678 C CA . ASP A 1 86 ? 0.011 -16.783 10.468 1.00 85.38 86 ASP A CA 1
ATOM 679 C C . ASP A 1 86 ? 1.179 -16.083 11.186 1.00 85.38 86 ASP A C 1
ATOM 681 O O . ASP A 1 86 ? 1.957 -15.353 10.570 1.00 85.38 86 ASP A O 1
ATOM 685 N N . LEU A 1 87 ? 1.220 -16.237 12.512 1.00 86.12 87 LEU A N 1
ATOM 686 C CA . LEU A 1 87 ? 2.130 -15.569 13.439 1.00 86.12 87 LEU A CA 1
ATOM 687 C C . LEU A 1 87 ? 2.915 -16.598 14.252 1.00 86.12 87 LEU A C 1
ATOM 689 O O . LEU A 1 87 ? 2.342 -17.576 14.750 1.00 86.12 87 LEU A O 1
ATOM 693 N N . ASP A 1 88 ? 4.205 -16.340 14.444 1.00 88.50 88 ASP A N 1
ATOM 694 C CA . ASP A 1 88 ? 5.023 -17.065 15.419 1.00 88.50 88 ASP A CA 1
ATOM 695 C C . ASP A 1 88 ? 4.733 -16.606 16.864 1.00 88.50 88 ASP A C 1
ATOM 697 O O . ASP A 1 88 ? 3.978 -15.659 17.104 1.00 88.50 88 ASP A O 1
ATOM 701 N N . ASP A 1 89 ? 5.290 -17.309 17.852 1.00 88.44 89 ASP A N 1
ATOM 702 C CA . ASP A 1 89 ? 4.999 -17.038 19.264 1.00 88.44 89 ASP A CA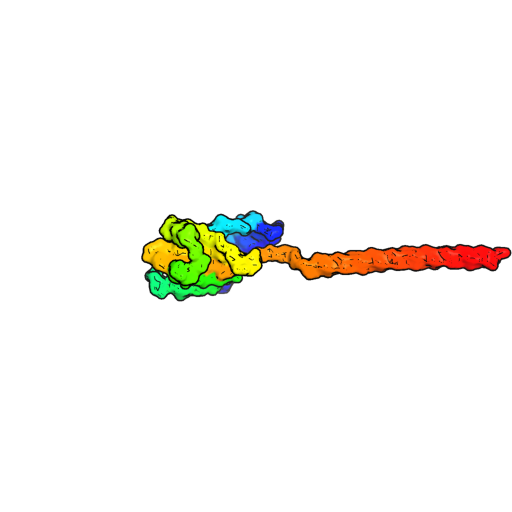 1
ATOM 703 C C . ASP A 1 89 ? 5.492 -15.649 19.719 1.00 88.44 89 ASP A C 1
ATOM 705 O O . ASP A 1 89 ? 4.815 -14.987 20.513 1.00 88.44 89 ASP A O 1
ATOM 709 N N . ASP A 1 90 ? 6.611 -15.162 19.172 1.00 88.75 90 ASP A N 1
ATOM 710 C CA . ASP A 1 90 ? 7.153 -13.833 19.480 1.00 88.75 90 ASP A CA 1
ATOM 711 C C . ASP A 1 90 ? 6.274 -12.728 18.877 1.00 88.75 90 ASP A C 1
ATOM 713 O O . ASP A 1 90 ? 5.958 -11.728 19.528 1.00 88.75 90 ASP A O 1
ATOM 717 N N . GLN A 1 91 ? 5.820 -12.915 17.640 1.00 89.44 91 GLN A N 1
ATOM 718 C CA . GLN A 1 91 ? 4.905 -12.014 16.953 1.00 89.44 91 GLN A CA 1
ATOM 719 C C . GLN A 1 91 ? 3.539 -11.969 17.638 1.00 89.44 91 GLN A C 1
ATOM 721 O O . GLN A 1 91 ? 3.010 -10.878 17.857 1.00 89.44 91 GLN A O 1
ATOM 726 N N . ARG A 1 92 ? 2.976 -13.121 18.031 1.00 89.19 92 ARG A N 1
ATOM 727 C CA . ARG A 1 92 ? 1.718 -13.162 18.797 1.00 89.19 92 ARG A CA 1
ATOM 728 C C . ARG A 1 92 ? 1.850 -12.410 20.112 1.00 89.19 92 ARG A C 1
ATOM 730 O O . ARG A 1 92 ? 0.958 -11.639 20.455 1.00 89.19 92 ARG A O 1
ATOM 737 N N . ARG A 1 93 ? 2.965 -12.586 20.829 1.00 87.38 93 ARG A N 1
ATOM 738 C CA . ARG A 1 93 ? 3.238 -11.842 22.062 1.00 87.38 93 ARG A CA 1
ATOM 739 C C . ARG A 1 93 ? 3.271 -10.333 21.820 1.00 87.38 93 ARG A C 1
ATOM 741 O O . ARG A 1 93 ? 2.625 -9.598 22.558 1.00 87.38 93 ARG A O 1
ATOM 748 N N . ARG A 1 94 ? 3.959 -9.872 20.771 1.00 88.12 94 ARG A N 1
ATOM 749 C CA . ARG A 1 94 ? 3.997 -8.445 20.400 1.00 88.12 94 ARG A CA 1
ATOM 750 C C . ARG A 1 94 ? 2.608 -7.893 20.087 1.00 88.12 94 ARG A C 1
ATOM 752 O O . ARG A 1 94 ? 2.264 -6.814 20.556 1.00 88.12 94 ARG A O 1
ATOM 759 N N . ILE A 1 95 ? 1.793 -8.655 19.361 1.00 89.19 95 ILE A N 1
ATOM 760 C CA . ILE A 1 95 ? 0.402 -8.287 19.077 1.00 89.19 95 ILE A CA 1
ATOM 761 C C . ILE A 1 95 ? -0.433 -8.188 20.359 1.00 89.19 95 ILE A C 1
ATOM 763 O O . ILE A 1 95 ? -1.183 -7.226 20.515 1.00 89.19 95 ILE A O 1
ATOM 767 N N . TYR A 1 96 ? -0.275 -9.130 21.294 1.00 83.12 96 TYR A N 1
ATOM 768 C CA . TYR A 1 96 ? -0.918 -9.062 22.611 1.00 83.12 96 TYR A CA 1
ATOM 769 C C . TYR A 1 96 ? -0.485 -7.837 23.425 1.00 83.12 96 TYR A C 1
ATOM 771 O O . TYR A 1 96 ? -1.292 -7.269 24.154 1.00 83.12 96 TYR A O 1
ATOM 779 N N . GLU A 1 97 ? 0.772 -7.418 23.293 1.00 83.50 97 GLU A N 1
ATOM 780 C CA . GLU A 1 97 ? 1.320 -6.216 23.931 1.00 83.50 97 GLU A CA 1
ATOM 781 C C . GLU A 1 97 ? 0.883 -4.909 23.221 1.00 83.50 97 GLU A C 1
ATOM 783 O O . GLU A 1 97 ? 1.249 -3.819 23.659 1.00 83.50 97 GLU A O 1
ATOM 788 N N . GLY A 1 98 ? 0.072 -4.995 22.156 1.00 80.31 98 GLY A N 1
ATOM 789 C CA . GLY A 1 98 ? -0.440 -3.846 21.395 1.00 80.31 98 GLY A CA 1
ATOM 790 C C . GLY A 1 98 ? 0.529 -3.302 20.338 1.00 80.31 98 GLY A C 1
ATOM 791 O O . GLY A 1 98 ? 0.312 -2.225 19.771 1.00 80.31 98 GLY A O 1
ATOM 792 N N . ASP A 1 99 ? 1.610 -4.030 20.062 1.00 86.12 99 ASP A N 1
ATOM 793 C CA . ASP A 1 99 ? 2.582 -3.680 19.035 1.00 86.12 99 ASP A CA 1
ATOM 794 C C . ASP A 1 99 ? 2.125 -4.175 17.651 1.00 86.12 99 ASP A C 1
ATOM 796 O O . ASP A 1 99 ? 1.357 -5.131 17.514 1.00 86.12 99 ASP A O 1
ATOM 800 N N . THR A 1 100 ? 2.605 -3.515 16.597 1.00 88.50 100 THR A N 1
ATOM 801 C CA . THR A 1 100 ? 2.336 -3.920 15.215 1.00 88.50 100 THR A CA 1
ATOM 802 C C . THR A 1 100 ? 3.450 -4.819 14.705 1.00 88.50 100 THR A C 1
ATOM 804 O O . THR A 1 100 ? 4.637 -4.501 14.840 1.00 88.50 100 THR A O 1
ATOM 807 N N . VAL A 1 101 ? 3.075 -5.900 14.036 1.00 89.31 101 VAL A N 1
ATOM 808 C CA . VAL A 1 101 ? 4.001 -6.833 13.402 1.00 89.31 101 VAL A CA 1
ATOM 809 C C . VAL A 1 101 ? 3.964 -6.629 11.894 1.00 89.31 101 VAL A C 1
ATOM 811 O O . VAL A 1 101 ? 2.906 -6.661 11.273 1.00 89.31 101 VAL A O 1
ATOM 814 N N . MET A 1 102 ? 5.136 -6.438 11.297 1.00 88.31 102 MET A N 1
ATOM 815 C CA . MET A 1 102 ? 5.314 -6.395 9.850 1.00 88.31 102 MET A CA 1
ATOM 816 C C . MET A 1 102 ? 5.907 -7.731 9.407 1.00 88.31 102 MET A C 1
ATOM 818 O O . MET A 1 102 ? 6.998 -8.101 9.840 1.00 88.31 102 MET A O 1
ATOM 822 N N . ALA A 1 103 ? 5.175 -8.461 8.572 1.00 85.88 103 ALA A N 1
ATOM 823 C CA . ALA A 1 103 ? 5.549 -9.784 8.096 1.00 85.88 103 ALA A CA 1
ATOM 824 C C . ALA A 1 103 ? 5.689 -9.784 6.573 1.00 85.88 103 ALA A C 1
ATOM 826 O O . ALA A 1 103 ? 4.875 -9.203 5.851 1.00 85.88 103 ALA A O 1
ATOM 827 N N . LEU A 1 104 ? 6.716 -10.463 6.069 1.00 82.75 104 LEU A N 1
ATOM 828 C CA . LEU A 1 104 ? 6.883 -10.671 4.636 1.00 82.75 104 LEU A CA 1
ATOM 829 C C . LEU A 1 104 ? 5.883 -11.735 4.159 1.00 82.75 104 LEU A C 1
ATOM 831 O O . LEU A 1 104 ? 5.708 -12.773 4.800 1.00 82.75 104 LEU A O 1
ATOM 835 N N . GLY A 1 105 ? 5.202 -11.478 3.045 1.00 79.81 105 GLY A N 1
ATOM 836 C CA . GLY A 1 105 ? 4.342 -12.460 2.392 1.00 79.81 105 GLY A CA 1
ATOM 837 C C . GLY A 1 105 ? 5.148 -13.679 1.937 1.00 79.81 105 GLY A C 1
ATOM 838 O O . GLY A 1 105 ? 6.352 -13.589 1.698 1.00 79.81 105 GLY A O 1
ATOM 839 N N . LYS A 1 106 ? 4.486 -14.832 1.773 1.00 74.00 106 LYS A N 1
ATOM 840 C CA . LYS A 1 106 ? 5.149 -16.114 1.442 1.00 74.00 106 LYS A CA 1
ATOM 841 C C . LYS A 1 106 ? 5.964 -16.079 0.137 1.00 74.00 106 LYS A C 1
ATOM 843 O O . LYS A 1 106 ? 6.858 -16.899 -0.034 1.00 74.00 106 LYS A O 1
ATOM 848 N N . GLY A 1 107 ? 5.669 -15.134 -0.761 1.00 71.38 107 GLY A N 1
ATOM 849 C CA . GLY A 1 107 ? 6.396 -14.905 -2.015 1.00 71.38 107 GLY A CA 1
ATOM 850 C C . GLY A 1 107 ? 7.591 -13.949 -1.917 1.00 71.38 107 GLY A C 1
ATOM 851 O O . GLY A 1 107 ? 8.307 -13.786 -2.899 1.00 71.38 107 GLY A O 1
ATOM 852 N N . GLY A 1 108 ? 7.820 -13.306 -0.767 1.00 77.00 108 GLY A N 1
ATOM 853 C CA . GLY A 1 108 ? 8.914 -12.346 -0.580 1.00 77.00 108 GLY A CA 1
ATOM 854 C C . GLY A 1 108 ? 8.729 -10.989 -1.274 1.00 77.00 108 GLY A C 1
ATOM 855 O O . GLY A 1 108 ? 9.582 -10.116 -1.151 1.00 77.00 108 GLY A O 1
ATOM 856 N N . ASP A 1 109 ? 7.630 -10.804 -2.000 1.00 78.94 109 ASP A N 1
ATOM 857 C CA . ASP A 1 109 ? 7.348 -9.663 -2.880 1.00 78.94 109 ASP A CA 1
ATOM 858 C C . ASP A 1 109 ? 6.325 -8.671 -2.304 1.00 78.94 109 ASP A C 1
ATOM 860 O O . ASP A 1 109 ? 6.078 -7.598 -2.861 1.00 78.94 109 ASP A O 1
ATOM 864 N N . SER A 1 110 ? 5.717 -9.038 -1.184 1.00 84.06 110 SER A N 1
ATOM 865 C CA . SER A 1 110 ? 4.637 -8.309 -0.543 1.00 84.06 110 SER A CA 1
ATOM 866 C C . SER A 1 110 ? 4.853 -8.268 0.956 1.00 84.06 110 SER A C 1
ATOM 868 O O . SER A 1 110 ? 5.475 -9.152 1.544 1.00 84.06 110 SER A O 1
ATOM 870 N N . ILE A 1 111 ? 4.334 -7.223 1.585 1.00 86.25 111 ILE A N 1
ATOM 871 C CA . ILE A 1 111 ? 4.391 -7.054 3.029 1.00 86.25 111 ILE A CA 1
ATOM 872 C C . ILE A 1 111 ? 2.972 -7.036 3.580 1.00 86.25 111 ILE A C 1
ATOM 874 O O . ILE A 1 111 ? 2.063 -6.467 2.978 1.00 86.25 111 ILE A O 1
ATOM 878 N N . ARG A 1 112 ? 2.781 -7.662 4.734 1.00 89.94 112 ARG A N 1
ATOM 879 C CA . ARG A 1 112 ? 1.543 -7.628 5.504 1.00 89.94 112 ARG A CA 1
ATOM 880 C C . ARG A 1 112 ? 1.831 -6.982 6.845 1.00 89.94 112 ARG A C 1
ATOM 882 O O . ARG A 1 112 ? 2.897 -7.201 7.420 1.00 89.94 112 ARG A O 1
ATOM 889 N N . VAL A 1 113 ? 0.900 -6.175 7.329 1.00 91.50 113 VAL A N 1
ATOM 890 C CA . VAL A 1 113 ? 1.009 -5.545 8.645 1.00 91.50 113 VAL A CA 1
ATOM 891 C C . VAL A 1 113 ? -0.161 -6.006 9.488 1.00 91.50 113 VAL A C 1
ATOM 893 O O . VAL A 1 113 ? -1.307 -5.920 9.055 1.00 91.50 113 VAL A O 1
ATOM 896 N N . LEU A 1 114 ? 0.153 -6.525 10.669 1.00 92.19 114 LEU A N 1
ATOM 897 C CA . LEU A 1 114 ? -0.799 -7.088 11.609 1.00 92.19 114 LEU A CA 1
ATOM 898 C C . LEU A 1 114 ? -0.754 -6.309 12.919 1.00 92.19 114 LEU A C 1
ATOM 900 O O . LEU A 1 114 ? 0.322 -5.941 13.395 1.00 92.19 114 LEU A O 1
ATOM 904 N N . ALA A 1 115 ? -1.917 -6.067 13.508 1.00 92.75 115 ALA A N 1
ATOM 905 C CA . ALA A 1 115 ? -2.038 -5.438 14.815 1.00 92.75 115 ALA A CA 1
ATOM 906 C C . ALA A 1 115 ? -3.255 -5.986 15.560 1.00 92.75 115 ALA A C 1
ATOM 908 O O . ALA A 1 115 ? -4.304 -6.237 14.965 1.00 92.75 115 ALA A O 1
ATOM 909 N N . GLY A 1 116 ? -3.106 -6.177 16.867 1.00 90.81 116 GLY A N 1
ATOM 910 C CA . GLY A 1 116 ? -4.182 -6.653 17.732 1.00 90.81 116 GLY A CA 1
ATOM 911 C C . GLY A 1 116 ? -5.158 -5.535 18.062 1.00 90.81 116 GLY A C 1
ATOM 912 O O . GLY A 1 116 ? -4.753 -4.388 18.252 1.00 90.81 116 GLY A O 1
ATOM 913 N N . ILE A 1 117 ? -6.440 -5.873 18.156 1.00 88.06 117 ILE A N 1
ATOM 914 C CA . ILE A 1 117 ? -7.459 -4.967 18.684 1.00 88.06 117 ILE A CA 1
ATOM 915 C C . ILE A 1 117 ? -7.627 -5.265 20.175 1.00 88.06 117 ILE A C 1
ATOM 917 O O . ILE A 1 117 ? -8.001 -6.377 20.554 1.00 88.06 117 ILE A O 1
ATOM 921 N N . VAL A 1 118 ? -7.351 -4.261 21.011 1.00 80.81 118 VAL A N 1
ATOM 922 C CA . VAL A 1 118 ? -7.428 -4.358 22.478 1.00 80.81 118 VAL A CA 1
ATOM 923 C C . VAL A 1 118 ? -8.808 -4.865 22.912 1.00 80.81 118 VAL A C 1
ATOM 925 O O . VAL A 1 118 ? -9.820 -4.516 22.307 1.00 80.81 118 VAL A O 1
ATOM 928 N N . ASP A 1 119 ? -8.834 -5.712 23.943 1.00 80.12 119 ASP A N 1
ATOM 929 C CA . ASP A 1 119 ? -10.041 -6.326 24.520 1.00 80.12 119 ASP A CA 1
ATOM 930 C C . ASP A 1 119 ? -10.851 -7.225 23.565 1.00 80.12 119 ASP A C 1
ATOM 932 O O . ASP A 1 119 ? -11.998 -7.579 23.845 1.00 80.12 119 ASP A O 1
ATOM 936 N N . THR A 1 120 ? -10.254 -7.662 22.452 1.00 83.56 120 THR A N 1
ATOM 937 C CA . THR A 1 120 ? -10.873 -8.612 21.517 1.00 83.56 120 THR A CA 1
ATOM 938 C C . THR A 1 120 ? -9.899 -9.718 21.106 1.00 83.56 120 THR A C 1
ATOM 940 O O . THR A 1 120 ? -8.689 -9.594 21.270 1.00 83.56 120 THR A O 1
ATOM 943 N N . ASN A 1 121 ? -10.418 -10.809 20.531 1.00 86.88 121 ASN A N 1
ATOM 944 C CA . ASN A 1 121 ? -9.587 -11.850 19.907 1.00 86.88 121 ASN A CA 1
ATOM 945 C C . ASN A 1 121 ? -9.244 -11.532 18.437 1.00 86.88 121 ASN A C 1
ATOM 947 O O . ASN A 1 121 ? -8.839 -12.423 17.688 1.00 86.88 121 ASN A O 1
ATOM 951 N N . TRP A 1 122 ? -9.471 -10.290 17.998 1.00 90.31 122 TRP A N 1
ATOM 952 C CA . TRP A 1 122 ? -9.271 -9.885 16.616 1.00 90.31 122 TRP A CA 1
ATOM 953 C C . TRP A 1 122 ? -7.867 -9.338 16.379 1.00 90.31 122 TRP A C 1
ATOM 955 O O . TRP A 1 122 ? -7.343 -8.514 17.128 1.00 90.31 122 TRP A O 1
ATOM 965 N N . VAL A 1 123 ? -7.305 -9.755 15.254 1.00 92.69 123 VAL A N 1
ATOM 966 C CA . VAL A 1 123 ? -6.107 -9.208 14.639 1.00 92.69 123 VAL A CA 1
ATOM 967 C C . VAL A 1 123 ? -6.521 -8.570 13.328 1.00 92.69 123 VAL A C 1
ATOM 969 O O . VAL A 1 123 ? -7.079 -9.229 12.451 1.00 92.69 123 VAL A O 1
ATOM 972 N N . LEU A 1 124 ? -6.251 -7.277 13.192 1.00 93.69 124 LEU A N 1
ATOM 973 C CA . LEU A 1 124 ? -6.383 -6.585 11.924 1.00 93.69 124 LEU A CA 1
ATOM 974 C C . LEU A 1 124 ? -5.146 -6.889 11.079 1.00 93.69 124 LEU A C 1
ATOM 976 O O . LEU A 1 124 ? -4.027 -6.635 11.513 1.00 93.69 124 LEU A O 1
ATOM 980 N N . GLU A 1 125 ? -5.351 -7.416 9.879 1.00 93.38 125 GLU A N 1
ATOM 981 C CA . GLU A 1 125 ? -4.330 -7.601 8.850 1.00 93.38 125 GLU A CA 1
ATOM 982 C C . GLU A 1 125 ? -4.604 -6.628 7.696 1.00 93.38 125 GLU A C 1
ATOM 984 O O . GLU A 1 125 ? -5.715 -6.591 7.161 1.00 93.38 125 GLU A O 1
ATOM 989 N N . ILE A 1 126 ? -3.588 -5.853 7.303 1.00 92.06 126 ILE A N 1
ATOM 990 C CA . ILE A 1 126 ? -3.594 -5.045 6.078 1.00 92.06 126 ILE A CA 1
ATOM 991 C C . ILE A 1 126 ? -2.525 -5.549 5.104 1.00 92.06 126 ILE A C 1
ATOM 993 O O . ILE A 1 126 ? -1.371 -5.782 5.479 1.00 92.06 126 ILE A O 1
ATOM 997 N N . GLY A 1 127 ? -2.907 -5.695 3.837 1.00 87.38 127 GLY A N 1
ATOM 998 C CA . GLY A 1 127 ? -2.048 -6.206 2.773 1.00 87.38 127 GLY A CA 1
ATOM 999 C C . GLY A 1 127 ? -2.723 -7.318 1.964 1.00 87.38 127 GLY A C 1
ATOM 1000 O O . GLY A 1 127 ? -3.867 -7.659 2.237 1.00 87.38 127 GLY A O 1
ATOM 1001 N N . PRO A 1 128 ? -2.044 -7.881 0.954 1.00 87.50 128 PRO A N 1
ATOM 1002 C CA . PRO A 1 128 ? -0.632 -7.686 0.626 1.00 87.50 128 PRO A CA 1
ATOM 1003 C C . PRO A 1 128 ? -0.317 -6.280 0.089 1.00 87.50 128 PRO A C 1
ATOM 1005 O O . PRO A 1 128 ? -0.913 -5.806 -0.875 1.00 87.50 128 PRO A O 1
ATOM 1008 N N . LEU A 1 129 ? 0.657 -5.615 0.714 1.00 84.62 129 LEU A N 1
ATOM 1009 C CA . LEU A 1 129 ? 1.256 -4.375 0.228 1.00 84.62 129 LEU A CA 1
ATOM 1010 C C . LEU A 1 129 ? 2.418 -4.738 -0.695 1.00 84.62 129 LEU A C 1
ATOM 1012 O O . LEU A 1 129 ? 3.508 -5.089 -0.236 1.00 84.62 129 LEU A O 1
ATOM 1016 N N . TYR A 1 130 ? 2.178 -4.683 -2.001 1.00 77.31 130 TYR A N 1
ATOM 1017 C CA . TYR A 1 130 ? 3.226 -4.872 -2.998 1.00 77.31 130 TYR A CA 1
ATOM 1018 C C . TYR A 1 130 ? 4.121 -3.637 -3.052 1.00 77.31 130 TYR A C 1
ATOM 1020 O O . TYR A 1 130 ? 3.630 -2.504 -3.092 1.00 77.31 130 TYR A O 1
ATOM 1028 N N . GLN A 1 131 ? 5.439 -3.840 -3.082 1.00 67.75 131 GLN A N 1
ATOM 1029 C CA . GLN A 1 131 ? 6.344 -2.737 -3.391 1.00 67.75 131 GLN A CA 1
ATOM 1030 C C . GLN A 1 131 ? 6.012 -2.213 -4.791 1.00 67.75 131 GLN A C 1
ATOM 1032 O O . GLN A 1 131 ? 5.953 -2.981 -5.753 1.00 67.75 131 GLN A O 1
ATOM 1037 N N . MET A 1 132 ? 5.800 -0.897 -4.917 1.00 60.34 132 MET A N 1
ATOM 1038 C CA . MET A 1 132 ? 5.800 -0.250 -6.228 1.00 60.34 132 MET A CA 1
ATOM 1039 C C . MET A 1 132 ? 7.127 -0.615 -6.894 1.00 60.34 132 MET A C 1
ATOM 1041 O O . MET A 1 132 ? 8.180 -0.306 -6.346 1.00 60.34 132 MET A O 1
ATOM 1045 N N . ASN A 1 133 ? 7.078 -1.3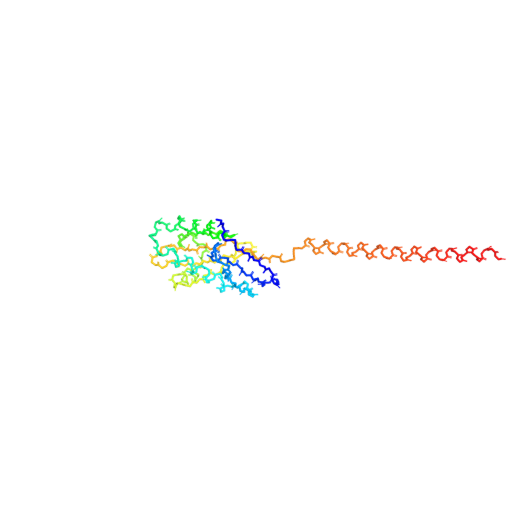21 -8.025 1.00 61.06 133 ASN A N 1
ATOM 1046 C CA . ASN A 1 133 ? 8.267 -1.701 -8.779 1.00 61.06 133 ASN A CA 1
ATOM 1047 C C . ASN A 1 133 ? 8.520 -0.641 -9.864 1.00 61.06 133 ASN A C 1
ATOM 1049 O O . ASN A 1 133 ? 7.947 -0.753 -10.952 1.00 61.06 133 ASN A O 1
ATOM 1053 N N . PRO A 1 134 ? 9.328 0.405 -9.596 1.00 63.88 134 PRO A N 1
ATOM 1054 C CA . PRO A 1 134 ? 9.550 1.490 -10.549 1.00 63.88 134 PRO A CA 1
ATOM 1055 C C . PRO A 1 134 ? 10.256 1.032 -11.831 1.00 63.88 134 PRO A C 1
ATOM 1057 O O . PRO A 1 134 ? 10.163 1.722 -12.842 1.00 63.88 134 PRO A O 1
ATOM 1060 N N . TYR A 1 135 ? 10.928 -0.127 -11.822 1.00 67.31 135 TYR A N 1
ATOM 1061 C CA . TYR A 1 135 ? 11.696 -0.622 -12.966 1.00 67.31 135 TYR A CA 1
ATOM 1062 C C . TYR A 1 135 ? 11.407 -2.098 -13.255 1.00 67.31 135 TYR A C 1
ATOM 1064 O O . TYR A 1 135 ? 12.217 -2.974 -12.940 1.00 67.31 135 TYR A O 1
ATOM 1072 N N . PRO A 1 136 ? 10.271 -2.403 -13.905 1.00 78.88 136 PRO A N 1
ATOM 1073 C CA . PRO A 1 136 ? 9.996 -3.755 -14.361 1.00 78.88 136 PRO A CA 1
ATOM 1074 C C . PRO A 1 136 ? 11.097 -4.236 -15.317 1.00 78.88 136 PRO A C 1
ATOM 1076 O O . PRO A 1 136 ? 11.440 -3.548 -16.282 1.00 78.88 136 PRO A O 1
ATOM 1079 N N . LEU A 1 137 ? 11.622 -5.443 -15.086 1.00 83.19 137 LEU A N 1
ATOM 1080 C CA . LEU A 1 137 ? 12.754 -6.004 -15.839 1.00 83.19 137 LEU A CA 1
ATOM 1081 C C . LEU A 1 137 ? 12.531 -5.996 -17.363 1.00 83.19 137 LEU A C 1
ATOM 1083 O O . LEU A 1 137 ? 13.467 -5.776 -18.127 1.00 83.19 137 LEU A O 1
ATOM 1087 N N . HIS A 1 138 ? 11.289 -6.180 -17.816 1.00 87.25 138 HIS A N 1
ATOM 1088 C CA . HIS A 1 138 ? 10.950 -6.172 -19.239 1.00 87.25 138 HIS A CA 1
ATOM 1089 C C . HIS A 1 138 ? 11.204 -4.815 -19.918 1.00 87.25 138 HIS A C 1
ATOM 1091 O O . HIS A 1 138 ? 11.624 -4.799 -21.072 1.00 87.25 138 HIS A O 1
ATOM 1097 N N . TRP A 1 139 ? 11.026 -3.685 -19.220 1.00 90.69 139 TRP A N 1
ATOM 1098 C CA . TRP A 1 139 ? 11.351 -2.364 -19.772 1.00 90.69 139 TRP A CA 1
ATOM 1099 C C . TRP A 1 139 ? 12.856 -2.162 -19.903 1.00 90.69 139 TRP A C 1
ATOM 1101 O O . TRP A 1 139 ? 13.313 -1.636 -20.915 1.00 90.69 139 TRP A O 1
ATOM 1111 N N . LEU A 1 140 ? 13.632 -2.631 -18.921 1.00 91.44 140 LEU A N 1
ATOM 1112 C CA . LEU A 1 140 ? 15.094 -2.594 -18.983 1.00 91.44 140 LEU A CA 1
ATOM 1113 C C . LEU A 1 140 ? 15.613 -3.422 -20.164 1.00 91.44 140 LEU A C 1
ATOM 1115 O O . LEU A 1 140 ? 16.465 -2.953 -20.916 1.00 91.44 140 LEU A O 1
ATOM 1119 N N . LEU A 1 141 ? 15.054 -4.619 -20.371 1.00 95.44 141 LEU A N 1
ATOM 1120 C CA . LEU A 1 141 ? 15.383 -5.468 -21.517 1.00 95.44 141 LEU A CA 1
ATOM 1121 C C . LEU A 1 141 ? 15.005 -4.812 -22.849 1.00 95.44 141 LEU A C 1
ATOM 1123 O O . LEU A 1 141 ? 15.791 -4.865 -23.792 1.00 95.44 141 LEU A O 1
ATOM 1127 N N . LEU A 1 142 ? 13.840 -4.164 -22.927 1.00 95.56 142 LEU A N 1
ATOM 1128 C CA . LEU A 1 142 ? 13.405 -3.451 -24.128 1.00 95.56 142 LEU A CA 1
ATOM 1129 C C . LEU A 1 142 ? 14.353 -2.293 -24.455 1.00 95.56 142 LEU A C 1
ATOM 1131 O O . LEU A 1 142 ? 14.793 -2.177 -25.596 1.00 95.56 142 LEU A O 1
ATOM 1135 N N . ILE A 1 143 ? 14.717 -1.474 -23.463 1.00 94.62 143 ILE A N 1
ATOM 1136 C CA . ILE A 1 143 ? 15.676 -0.373 -23.633 1.00 94.62 143 ILE A CA 1
ATOM 1137 C C . ILE A 1 143 ? 17.043 -0.914 -24.068 1.00 94.62 143 ILE A C 1
ATOM 1139 O O . ILE A 1 143 ? 17.647 -0.367 -24.990 1.00 94.62 143 ILE A O 1
ATOM 1143 N N . ALA A 1 144 ? 17.517 -2.003 -23.458 1.00 96.12 144 ALA A N 1
ATOM 1144 C CA . ALA A 1 144 ? 18.781 -2.636 -23.828 1.00 96.12 144 ALA A CA 1
ATOM 1145 C C . ALA A 1 144 ? 18.764 -3.161 -25.273 1.00 96.12 144 ALA A C 1
ATOM 1147 O O . ALA A 1 144 ? 19.702 -2.910 -26.032 1.00 96.12 144 ALA A O 1
ATOM 1148 N N . LEU A 1 145 ? 17.684 -3.837 -25.678 1.00 97.62 145 LEU A N 1
ATOM 1149 C CA . LEU A 1 145 ? 17.498 -4.332 -27.042 1.00 97.62 145 LEU A CA 1
ATOM 1150 C C . LEU A 1 145 ? 17.457 -3.178 -28.048 1.00 97.62 145 LEU A C 1
ATOM 1152 O O . LEU A 1 145 ? 18.126 -3.228 -29.078 1.00 97.62 145 LEU A O 1
ATOM 1156 N N . LEU A 1 146 ? 16.708 -2.121 -27.733 1.00 97.38 146 LEU A N 1
ATOM 1157 C CA . LEU A 1 146 ? 16.584 -0.939 -28.578 1.00 97.38 146 LEU A CA 1
ATOM 1158 C C . LEU A 1 146 ? 17.935 -0.229 -28.721 1.00 97.38 146 LEU A C 1
ATOM 1160 O O . LEU A 1 146 ? 18.320 0.131 -29.833 1.00 97.38 146 LEU A O 1
ATOM 1164 N N . GLY A 1 147 ? 18.697 -0.122 -27.630 1.00 97.06 147 GLY A N 1
ATOM 1165 C CA . GLY A 1 147 ? 20.071 0.371 -27.639 1.00 97.06 147 GLY A CA 1
ATOM 1166 C C . GLY A 1 147 ? 20.988 -0.466 -28.533 1.00 97.06 147 GLY A C 1
ATOM 1167 O O . GLY A 1 147 ? 21.707 0.092 -29.362 1.00 97.06 147 GLY A O 1
ATOM 1168 N N . LEU A 1 148 ? 20.919 -1.797 -28.441 1.00 97.81 148 LEU A N 1
ATOM 1169 C CA . LEU A 1 148 ? 21.719 -2.702 -29.270 1.00 97.81 148 LEU A CA 1
ATOM 1170 C C . LEU A 1 148 ? 21.373 -2.572 -30.762 1.00 97.81 148 LEU A C 1
ATOM 1172 O O . LEU A 1 148 ? 22.273 -2.472 -31.598 1.00 97.81 148 LEU A O 1
ATOM 1176 N N . CYS A 1 149 ? 20.082 -2.508 -31.097 1.00 97.25 149 CYS A N 1
ATOM 1177 C CA . CYS A 1 149 ? 19.621 -2.266 -32.464 1.00 97.25 149 CYS A CA 1
ATOM 1178 C C . CYS A 1 149 ? 20.113 -0.918 -33.000 1.00 97.25 149 CYS A C 1
ATOM 1180 O O . CYS A 1 149 ? 20.547 -0.839 -34.149 1.00 97.25 149 CYS A O 1
ATOM 1182 N N . PHE A 1 150 ? 20.081 0.134 -32.178 1.00 97.38 150 PHE A N 1
ATOM 1183 C CA . PHE A 1 150 ? 20.517 1.467 -32.585 1.00 97.38 150 PHE A CA 1
ATOM 1184 C C . PHE A 1 150 ? 22.029 1.523 -32.825 1.00 97.38 150 PHE A C 1
ATOM 1186 O O . PHE A 1 150 ? 22.468 2.045 -33.849 1.00 97.38 150 PHE A O 1
ATOM 1193 N N . ILE A 1 151 ? 22.826 0.916 -31.939 1.00 96.69 151 ILE A N 1
ATOM 1194 C CA . ILE A 1 151 ? 24.278 0.781 -32.120 1.00 96.69 151 ILE A CA 1
ATOM 1195 C C . ILE A 1 151 ? 24.576 0.009 -33.410 1.00 96.69 151 ILE A C 1
ATOM 1197 O O . ILE A 1 151 ? 25.367 0.473 -34.231 1.00 96.69 151 ILE A O 1
ATOM 1201 N N . GLY A 1 152 ? 23.902 -1.124 -33.629 1.00 96.31 152 GLY A N 1
ATOM 1202 C CA . GLY A 1 152 ? 24.052 -1.917 -34.849 1.00 96.31 152 GLY A CA 1
ATOM 1203 C C . GLY A 1 152 ? 23.721 -1.124 -36.117 1.00 96.31 152 GLY A C 1
ATOM 1204 O O . GLY A 1 152 ? 24.481 -1.159 -37.084 1.00 96.31 152 GLY A O 1
ATOM 1205 N N . LEU A 1 153 ? 22.635 -0.347 -36.098 1.00 96.56 153 LEU A N 1
ATOM 1206 C CA . LEU A 1 153 ? 22.235 0.513 -37.212 1.00 96.56 153 LEU A CA 1
ATOM 1207 C C . LEU A 1 153 ? 23.272 1.609 -37.495 1.00 96.56 153 LEU A C 1
ATOM 1209 O O . LEU A 1 153 ? 23.614 1.844 -38.654 1.00 96.56 153 LEU A O 1
ATOM 1213 N N . VAL A 1 154 ? 23.793 2.265 -36.455 1.00 95.94 154 VAL A N 1
ATOM 1214 C CA . VAL A 1 154 ? 24.815 3.315 -36.590 1.00 95.94 154 VAL A CA 1
ATOM 1215 C C . VAL A 1 154 ? 26.102 2.747 -37.183 1.00 95.94 154 VAL A C 1
ATOM 1217 O O . VAL A 1 154 ? 26.635 3.321 -38.133 1.00 95.94 154 VAL A O 1
ATOM 1220 N N . VAL A 1 155 ? 26.573 1.603 -36.678 1.00 96.00 155 VAL A N 1
ATOM 1221 C CA . VAL A 1 155 ? 27.758 0.915 -37.214 1.00 96.00 155 VAL A CA 1
ATOM 1222 C C . VAL A 1 155 ? 27.538 0.531 -38.677 1.00 96.00 155 VAL A C 1
ATOM 1224 O O . VAL A 1 155 ? 28.389 0.817 -39.518 1.00 96.00 155 VAL A O 1
ATOM 1227 N N . TYR A 1 156 ? 26.377 -0.036 -39.010 1.00 95.19 156 TYR A N 1
ATOM 1228 C CA . TYR A 1 156 ? 26.033 -0.401 -40.383 1.00 95.19 156 TYR A CA 1
ATOM 1229 C C . TYR A 1 156 ? 26.038 0.807 -41.333 1.00 95.19 156 TYR A C 1
ATOM 1231 O O . TYR A 1 156 ? 26.627 0.750 -42.414 1.00 95.19 156 TYR A O 1
ATOM 1239 N N . LEU A 1 157 ? 25.422 1.924 -40.935 1.00 93.25 157 LEU A N 1
ATOM 1240 C CA . LEU A 1 157 ? 25.410 3.148 -41.739 1.00 93.25 157 LEU A CA 1
ATOM 1241 C C . LEU A 1 157 ? 26.813 3.739 -41.907 1.00 93.25 157 LEU A C 1
ATOM 1243 O O . LEU A 1 157 ? 27.134 4.240 -42.988 1.00 93.25 157 LEU A O 1
ATOM 1247 N N . LEU A 1 158 ? 27.650 3.669 -40.869 1.00 93.31 158 LEU A N 1
ATOM 1248 C CA . LEU A 1 158 ? 29.023 4.162 -40.910 1.00 93.31 158 LEU A CA 1
ATOM 1249 C C . LEU A 1 158 ? 29.875 3.355 -41.896 1.00 93.31 158 LEU A C 1
ATOM 1251 O O . LEU A 1 158 ? 30.501 3.946 -42.777 1.00 93.31 158 LEU A O 1
ATOM 1255 N N . VAL A 1 159 ? 29.839 2.023 -41.796 1.00 90.75 159 VAL A N 1
ATOM 1256 C CA . VAL A 1 159 ? 30.555 1.112 -42.705 1.00 90.75 159 VAL A CA 1
ATOM 1257 C C . VAL A 1 159 ? 30.076 1.307 -44.138 1.00 90.75 159 VAL A C 1
ATOM 1259 O O . VAL A 1 159 ? 30.885 1.555 -45.026 1.00 90.75 159 VAL A O 1
ATOM 1262 N N . ARG A 1 160 ? 28.760 1.332 -44.369 1.00 88.94 160 ARG A N 1
ATOM 1263 C CA . ARG A 1 160 ? 28.201 1.533 -45.712 1.00 88.94 160 ARG A CA 1
ATOM 1264 C C . ARG A 1 160 ? 28.597 2.880 -46.323 1.00 88.94 160 ARG A C 1
ATOM 1266 O O . ARG A 1 160 ? 28.751 2.992 -47.538 1.00 88.94 160 ARG A O 1
ATOM 1273 N N . ARG A 1 161 ? 28.737 3.933 -45.509 1.00 83.19 161 ARG A N 1
ATOM 1274 C CA . ARG A 1 161 ? 29.197 5.250 -45.978 1.00 83.19 161 ARG A CA 1
ATOM 1275 C C . ARG A 1 161 ? 30.686 5.239 -46.325 1.00 83.19 161 ARG A C 1
ATOM 1277 O O . ARG A 1 161 ? 31.071 5.898 -47.287 1.00 83.19 161 ARG A O 1
ATOM 1284 N N . LEU A 1 162 ? 31.494 4.508 -45.559 1.00 81.06 162 LEU A N 1
ATOM 1285 C CA . LEU A 1 162 ? 32.915 4.296 -45.838 1.00 81.06 162 LEU A CA 1
ATOM 1286 C C . LEU A 1 162 ? 33.109 3.493 -47.129 1.00 81.06 162 LEU A C 1
ATOM 1288 O O . LEU A 1 162 ? 33.839 3.950 -48.001 1.00 81.06 162 LEU A O 1
ATOM 1292 N N . GLU A 1 163 ? 32.393 2.380 -47.302 1.00 82.62 163 GLU A N 1
ATOM 1293 C CA . GLU A 1 163 ? 32.434 1.556 -48.521 1.00 82.62 163 GLU A CA 1
ATOM 1294 C C . GLU A 1 163 ? 32.129 2.374 -49.777 1.00 82.62 163 GLU A C 1
ATOM 1296 O O . GLU A 1 163 ? 32.887 2.331 -50.742 1.00 82.62 163 GLU A O 1
ATOM 1301 N N . ARG A 1 164 ? 31.057 3.182 -49.756 1.00 76.44 164 ARG A N 1
ATOM 1302 C CA . ARG A 1 164 ? 30.718 4.052 -50.895 1.00 76.44 164 ARG A CA 1
ATOM 1303 C C . ARG A 1 164 ? 31.841 5.029 -51.235 1.00 76.44 164 ARG A C 1
ATOM 1305 O O . ARG A 1 164 ? 32.142 5.208 -52.407 1.00 76.44 164 ARG A O 1
ATOM 1312 N N . ARG A 1 165 ? 32.476 5.634 -50.225 1.00 79.44 165 ARG A N 1
ATOM 1313 C CA . ARG A 1 165 ? 33.584 6.576 -50.445 1.00 79.44 165 ARG A CA 1
ATOM 1314 C C . ARG A 1 165 ? 34.828 5.899 -51.011 1.00 79.44 165 ARG A C 1
ATOM 1316 O O . ARG A 1 165 ? 35.500 6.498 -51.840 1.00 79.44 165 ARG A O 1
ATOM 1323 N N . VAL A 1 166 ? 35.136 4.680 -50.571 1.00 74.69 166 VAL A N 1
ATOM 1324 C CA . VAL A 1 166 ? 36.272 3.909 -51.100 1.00 74.69 166 VAL A CA 1
ATOM 1325 C C . VAL A 1 166 ? 36.023 3.517 -52.559 1.00 74.69 166 VAL A C 1
ATOM 1327 O O . VAL A 1 166 ? 36.899 3.723 -53.392 1.00 74.69 166 VAL A O 1
ATOM 1330 N N . LEU A 1 167 ? 34.814 3.057 -52.892 1.00 72.25 167 LEU A N 1
ATOM 1331 C CA . LEU A 1 167 ? 34.444 2.699 -54.267 1.00 72.25 167 LEU A CA 1
ATOM 1332 C C . LEU A 1 167 ? 34.472 3.903 -55.226 1.00 72.25 167 LEU A C 1
ATOM 1334 O O . LEU A 1 167 ? 34.914 3.774 -56.364 1.00 72.25 167 LEU A O 1
ATOM 1338 N N . GLU A 1 168 ? 34.037 5.084 -54.776 1.00 72.62 168 GLU A N 1
ATOM 1339 C CA . GLU A 1 168 ? 34.133 6.325 -55.563 1.00 72.62 168 GLU A CA 1
ATOM 1340 C C . GLU A 1 168 ? 35.594 6.716 -55.854 1.00 72.62 168 GLU A C 1
ATOM 1342 O O . GLU A 1 168 ? 35.900 7.190 -56.949 1.00 72.62 168 GLU A O 1
ATOM 1347 N N . LEU A 1 169 ? 36.507 6.482 -54.904 1.00 72.88 169 LEU A N 1
ATOM 1348 C CA . LEU A 1 169 ? 37.942 6.729 -55.078 1.00 72.88 169 LEU A CA 1
ATOM 1349 C C . LEU A 1 169 ? 38.592 5.724 -56.043 1.00 72.88 169 LEU A C 1
ATOM 1351 O O . LEU A 1 169 ? 39.388 6.134 -56.887 1.00 72.88 169 LEU A O 1
ATOM 1355 N N . GLU A 1 170 ? 38.234 4.438 -55.969 1.00 68.31 170 GLU A N 1
ATOM 1356 C CA . GLU A 1 170 ? 38.711 3.422 -56.922 1.00 68.31 170 GLU A CA 1
ATOM 1357 C C . GLU A 1 170 ? 38.239 3.716 -58.353 1.00 68.31 170 GLU A C 1
ATOM 1359 O O . GLU A 1 170 ? 39.030 3.660 -59.297 1.00 68.31 170 GLU A O 1
ATOM 1364 N N . ALA A 1 171 ? 36.973 4.107 -58.529 1.00 69.00 171 ALA A N 1
ATOM 1365 C CA . ALA A 1 171 ? 36.437 4.463 -59.842 1.00 69.00 171 ALA A CA 1
ATOM 1366 C C . ALA A 1 171 ? 37.145 5.685 -60.453 1.00 69.00 171 ALA A C 1
ATOM 1368 O O . ALA A 1 171 ? 37.436 5.691 -61.649 1.00 69.00 171 ALA A O 1
ATOM 1369 N N . ALA A 1 172 ? 37.470 6.697 -59.642 1.00 68.56 172 ALA A N 1
ATOM 1370 C CA . ALA A 1 172 ? 38.208 7.873 -60.100 1.00 68.56 172 ALA A CA 1
ATOM 1371 C C . ALA A 1 172 ? 39.666 7.553 -60.476 1.00 68.56 172 ALA A C 1
ATOM 1373 O O . ALA A 1 172 ? 40.187 8.134 -61.424 1.00 68.56 172 ALA A O 1
ATOM 1374 N N . ALA A 1 173 ? 40.311 6.614 -59.777 1.00 67.44 173 ALA A N 1
ATOM 1375 C CA . ALA A 1 173 ? 41.679 6.190 -60.076 1.00 67.44 173 ALA A CA 1
ATOM 1376 C C . ALA A 1 173 ? 41.784 5.305 -61.331 1.00 67.44 173 ALA A C 1
ATOM 1378 O O . ALA A 1 173 ? 42.826 5.290 -61.973 1.00 67.44 173 ALA A O 1
ATOM 1379 N N . THR A 1 174 ? 40.714 4.592 -61.697 1.00 68.12 174 THR A N 1
ATOM 1380 C CA . THR A 1 174 ? 40.688 3.715 -62.887 1.00 68.12 174 THR A CA 1
ATOM 1381 C C . THR A 1 174 ? 40.388 4.486 -64.187 1.00 68.12 174 THR A C 1
ATOM 1383 O O . THR A 1 174 ? 40.511 3.940 -65.279 1.00 68.12 174 THR A O 1
ATOM 1386 N N . LEU A 1 175 ? 39.972 5.753 -64.080 1.00 58.38 175 LEU A N 1
ATOM 1387 C CA . LEU A 1 175 ? 39.649 6.651 -65.200 1.00 58.38 175 LEU A CA 1
ATOM 1388 C C . LEU A 1 175 ? 40.813 7.579 -65.610 1.00 58.38 175 LEU A C 1
ATOM 1390 O O . LEU A 1 175 ? 40.617 8.444 -66.466 1.00 58.38 175 LEU A O 1
ATOM 1394 N N . ILE A 1 176 ? 41.998 7.402 -65.016 1.00 51.75 176 ILE A N 1
ATOM 1395 C CA . ILE A 1 176 ? 43.256 8.094 -65.351 1.00 51.75 176 ILE A CA 1
ATOM 1396 C C . ILE A 1 176 ? 44.212 7.078 -65.975 1.00 51.75 176 ILE A C 1
ATOM 1398 O O . ILE A 1 176 ? 44.849 7.432 -66.991 1.00 51.75 176 ILE A O 1
#